Protein AF-A0A3Q2T5I8-F1 (afdb_monomer)

Organism: Fundulus heteroclitus (NCBI:txid8078)

Nearest PDB structures (foldseek):
  8szq-assembly1_A  TM=9.618E-01  e=7.674E-08  Felis catus
  8szp-assembly2_B  TM=9.742E-01  e=1.430E-07  Homo sapiens
  5aor-assembly2_B  TM=8.535E-01  e=2.503E-05  Drosophila melanogaster
  8b9i-assembly1_A  TM=8.978E-01  e=5.282E-05  Drosophila melanogaster
  5aor-assembly1_A  TM=8.537E-01  e=6.775E-05  Drosophila melanogaster

Secondary structure (DSSP, 8-state):
-----PPPP-TT--------------GGG---TTS-HHHHHHHHTS-TTS--HHHHHHHHHHHHHTT---------SSHHHHHHHHHHHHHSHHHHS-PPPPPPP----

Mean predicted aligned error: 10.93 Å

Radius of gyration: 18.86 Å; Cα contacts (8 Å, |Δi|>4): 42; chains: 1; bounding box: 46×55×32 Å

Solvent-accessible surface area (backbone atoms only — not comparable to full-atom values): 7533 Å² total; per-residue (Å²): 130,72,82,72,68,66,74,82,78,78,86,84,76,82,76,81,87,81,95,74,92,72,91,74,73,67,60,55,69,69,66,65,88,90,56,53,71,66,57,49,54,30,38,55,66,56,61,88,92,55,87,62,63,66,59,52,50,42,47,53,56,47,53,59,73,69,74,65,92,76,89,86,88,83,90,63,87,54,67,70,51,48,55,51,50,52,50,54,42,52,71,30,76,86,68,35,52,83,65,80,79,78,82,75,81,80,75,85,129

Structure (mmCIF, N/CA/C/O backbone):
data_AF-A0A3Q2T5I8-F1
#
_entry.id   AF-A0A3Q2T5I8-F1
#
loop_
_atom_site.group_PDB
_atom_site.id
_atom_site.type_symbol
_atom_site.label_atom_id
_atom_site.label_alt_id
_atom_site.label_comp_id
_atom_site.label_asym_id
_atom_site.label_entity_id
_atom_site.label_seq_id
_atom_site.pdbx_PDB_ins_code
_atom_site.Cartn_x
_atom_site.Cartn_y
_atom_site.Cartn_z
_atom_site.occupancy
_atom_site.B_iso_or_equiv
_atom_site.auth_seq_id
_atom_site.auth_comp_id
_atom_site.auth_asym_id
_atom_site.auth_atom_id
_atom_site.pdbx_PDB_model_num
ATOM 1 N N . MET A 1 1 ? -9.682 4.148 7.433 1.00 61.94 1 MET A N 1
ATOM 2 C CA . MET A 1 1 ? -8.637 4.250 6.388 1.00 61.94 1 MET A CA 1
ATOM 3 C C . MET A 1 1 ? -7.283 3.961 7.034 1.00 61.94 1 MET A C 1
ATOM 5 O O . MET A 1 1 ? -7.210 4.041 8.252 1.00 61.94 1 MET A O 1
ATOM 9 N N . THR A 1 2 ? -6.253 3.568 6.278 1.00 73.75 2 THR A N 1
ATOM 10 C CA . THR A 1 2 ? -4.997 2.972 6.801 1.00 73.75 2 THR A CA 1
ATOM 11 C C . THR A 1 2 ? -4.177 3.863 7.746 1.00 73.75 2 THR A C 1
ATOM 13 O O . THR A 1 2 ? -3.301 3.339 8.424 1.00 73.75 2 THR A O 1
ATOM 16 N N . ASN A 1 3 ? -4.438 5.180 7.803 1.00 78.81 3 ASN A N 1
ATOM 17 C CA . ASN A 1 3 ? -3.674 6.171 8.585 1.00 78.81 3 ASN A CA 1
ATOM 18 C C . ASN A 1 3 ? -2.152 6.065 8.371 1.00 78.81 3 ASN A C 1
ATOM 20 O O . ASN A 1 3 ? -1.362 6.349 9.269 1.00 78.81 3 ASN A O 1
ATOM 24 N N . PHE A 1 4 ? -1.754 5.619 7.178 1.00 83.50 4 PHE A N 1
ATOM 25 C CA . PHE A 1 4 ? -0.363 5.407 6.824 1.00 83.50 4 PHE A CA 1
ATOM 26 C C . PHE A 1 4 ? 0.379 6.745 6.748 1.00 83.50 4 PHE A C 1
ATOM 28 O O . PHE A 1 4 ? -0.074 7.696 6.101 1.00 83.50 4 PHE A O 1
ATOM 35 N N . VAL A 1 5 ? 1.535 6.795 7.401 1.00 81.88 5 VAL A N 1
ATOM 36 C CA . VAL A 1 5 ? 2.481 7.907 7.332 1.00 81.88 5 VAL A CA 1
ATOM 37 C C . VAL A 1 5 ? 3.780 7.327 6.781 1.00 81.88 5 VAL A C 1
ATOM 39 O O . VAL A 1 5 ? 4.353 6.460 7.442 1.00 81.88 5 VAL A O 1
ATOM 42 N N . PRO A 1 6 ? 4.231 7.755 5.590 1.00 79.56 6 PRO A N 1
ATOM 43 C CA . PRO A 1 6 ? 5.467 7.252 5.017 1.00 79.56 6 PRO A CA 1
ATOM 44 C C . PRO A 1 6 ? 6.660 7.547 5.932 1.00 79.56 6 PRO A C 1
ATOM 46 O O . PRO A 1 6 ? 6.706 8.613 6.560 1.00 79.56 6 PRO A O 1
ATOM 49 N N . PRO A 1 7 ? 7.646 6.642 6.000 1.00 77.69 7 PRO A N 1
ATOM 50 C CA . PRO A 1 7 ? 8.870 6.888 6.739 1.00 77.69 7 PRO A CA 1
ATOM 51 C C . PRO A 1 7 ? 9.615 8.098 6.146 1.00 77.69 7 PRO A C 1
ATOM 53 O O . PRO A 1 7 ? 9.516 8.371 4.945 1.00 77.69 7 PRO A O 1
ATOM 56 N N . PRO A 1 8 ? 10.366 8.857 6.964 1.00 68.75 8 PRO A N 1
ATOM 57 C CA . PRO A 1 8 ? 11.136 9.992 6.472 1.00 68.75 8 PRO A CA 1
ATOM 58 C C . PRO A 1 8 ? 12.157 9.534 5.422 1.00 68.75 8 PRO A C 1
ATOM 60 O O . PRO A 1 8 ? 12.946 8.634 5.689 1.00 68.75 8 PRO A O 1
ATOM 63 N N . MET A 1 9 ? 12.193 10.178 4.252 1.00 61.31 9 MET A N 1
ATOM 64 C CA . MET A 1 9 ? 13.253 9.927 3.270 1.00 61.31 9 MET A CA 1
ATOM 65 C C . MET A 1 9 ? 14.622 10.306 3.857 1.00 61.31 9 MET A C 1
ATOM 67 O O . MET A 1 9 ? 14.839 11.465 4.232 1.00 61.31 9 MET A O 1
ATOM 71 N N . ASP A 1 10 ? 15.567 9.364 3.888 1.00 57.09 10 ASP A N 1
ATOM 72 C CA . ASP A 1 10 ? 16.966 9.638 4.215 1.00 57.09 10 ASP A CA 1
ATOM 73 C C . ASP A 1 10 ? 17.555 10.627 3.198 1.00 57.09 10 ASP A C 1
ATOM 75 O O . ASP A 1 10 ? 17.895 10.286 2.065 1.00 57.09 10 ASP A O 1
ATOM 79 N N . ARG A 1 11 ? 17.718 11.891 3.604 1.00 55.19 11 ARG A N 1
ATOM 80 C CA . ARG A 1 11 ? 18.244 12.996 2.775 1.00 55.19 11 ARG A CA 1
ATOM 81 C C . ARG A 1 11 ? 19.721 12.844 2.353 1.00 55.19 11 ARG A C 1
ATOM 83 O O . ARG A 1 11 ? 20.338 13.834 1.964 1.00 55.19 11 ARG A O 1
ATOM 90 N N . LYS A 1 12 ? 20.332 11.655 2.437 1.00 47.59 12 LYS A N 1
ATOM 91 C CA . LYS A 1 12 ? 21.792 11.473 2.304 1.00 47.59 12 LYS A CA 1
ATOM 92 C C . LYS A 1 12 ? 22.286 10.871 0.982 1.00 47.59 12 LYS A C 1
ATOM 94 O O . LYS A 1 12 ? 23.447 10.492 0.893 1.00 47.59 12 LYS A O 1
ATOM 99 N N . LYS A 1 13 ? 21.470 10.851 -0.071 1.00 49.75 13 LYS A N 1
ATOM 100 C CA . LYS A 1 13 ? 21.944 10.582 -1.441 1.00 49.75 13 LYS A CA 1
ATOM 101 C C . LYS A 1 13 ? 21.379 11.609 -2.416 1.00 49.75 13 LYS A C 1
ATOM 103 O O . LYS A 1 13 ? 20.471 11.336 -3.187 1.00 49.75 13 LYS A O 1
ATOM 108 N N . LYS A 1 14 ? 21.919 12.825 -2.344 1.00 51.38 14 LYS A N 1
ATOM 109 C CA . LYS A 1 14 ? 21.885 13.771 -3.461 1.00 51.38 14 LYS A CA 1
ATOM 110 C C . LYS A 1 14 ? 23.253 13.696 -4.133 1.00 51.38 14 LYS A C 1
ATOM 112 O O . LYS A 1 14 ? 24.105 14.540 -3.875 1.00 51.38 14 LYS A O 1
ATOM 117 N N . ASP A 1 15 ? 23.472 12.625 -4.891 1.00 45.84 15 ASP A N 1
ATOM 118 C CA . ASP A 1 15 ? 24.548 12.614 -5.877 1.00 45.84 15 ASP A CA 1
ATOM 119 C C . ASP A 1 15 ? 24.078 13.349 -7.134 1.00 45.84 15 ASP A C 1
ATOM 121 O O . ASP A 1 15 ? 22.888 13.414 -7.445 1.00 45.84 15 ASP A O 1
ATOM 125 N N . LYS A 1 16 ? 25.055 14.007 -7.741 1.00 61.47 16 LYS A N 1
ATOM 126 C CA .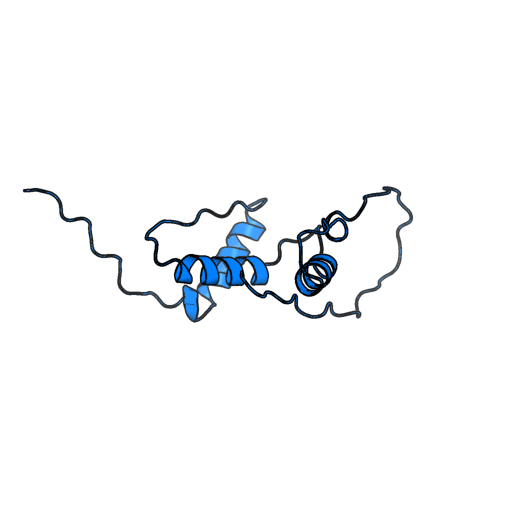 LYS A 1 16 ? 24.993 14.935 -8.867 1.00 61.47 16 LYS A CA 1
ATOM 127 C C . LYS A 1 16 ? 24.632 14.242 -10.188 1.00 61.47 16 LYS A C 1
ATOM 129 O O . LYS A 1 16 ? 24.941 13.071 -10.361 1.00 61.47 16 LYS A O 1
ATOM 134 N N . ASP A 1 17 ? 24.126 15.076 -11.098 1.00 53.44 17 ASP A N 1
ATOM 135 C CA . ASP A 1 17 ? 23.999 14.922 -12.557 1.00 53.44 17 ASP A CA 1
ATOM 136 C C . ASP A 1 17 ? 22.907 13.973 -13.085 1.00 53.44 17 ASP A C 1
ATOM 138 O O . ASP A 1 17 ? 23.005 12.759 -12.989 1.00 53.44 17 ASP A O 1
ATOM 142 N N . GLU A 1 18 ? 21.858 14.541 -13.692 1.00 46.69 18 GLU A N 1
ATOM 143 C CA . GLU A 1 18 ? 21.812 14.681 -15.156 1.00 46.69 18 GLU A CA 1
ATOM 144 C C . GLU A 1 18 ? 20.679 15.629 -15.590 1.00 46.69 18 GLU A C 1
ATOM 146 O O . GLU A 1 18 ? 19.527 15.540 -15.167 1.00 46.69 18 GLU A O 1
ATOM 151 N N . GLU A 1 19 ? 21.063 16.578 -16.434 1.00 52.25 19 GLU A N 1
ATOM 152 C CA . GLU A 1 19 ? 20.217 17.437 -17.247 1.00 52.25 19 GLU A CA 1
ATOM 153 C C . GLU A 1 19 ? 19.582 16.567 -18.348 1.00 52.25 19 GLU A C 1
ATOM 155 O O . GLU A 1 19 ? 20.264 16.125 -19.269 1.00 52.25 19 GLU A O 1
ATOM 160 N N . GLY A 1 20 ? 18.288 16.264 -18.238 1.00 39.81 20 GLY A N 1
ATOM 161 C CA . GLY A 1 20 ? 17.565 15.454 -19.219 1.00 39.81 20 GLY A CA 1
ATOM 162 C C . GLY A 1 20 ? 16.065 15.559 -18.984 1.00 39.81 20 GLY A C 1
ATOM 163 O O . GLY A 1 20 ? 15.561 15.065 -17.981 1.00 39.81 20 GLY A O 1
ATOM 164 N N . GLY A 1 21 ? 15.379 16.287 -19.864 1.00 47.69 21 GLY A N 1
ATOM 165 C CA . GLY A 1 21 ? 13.981 16.665 -19.700 1.00 47.69 21 GLY A CA 1
ATOM 166 C C . GLY A 1 21 ? 13.007 15.490 -19.665 1.00 47.69 21 GLY A C 1
ATOM 167 O O . GLY A 1 21 ? 13.010 14.653 -20.559 1.00 47.69 21 GLY A O 1
ATOM 168 N N . ASP A 1 22 ? 12.128 15.509 -18.670 1.00 47.00 22 ASP A N 1
ATOM 169 C CA . ASP A 1 22 ? 10.688 15.493 -18.907 1.00 47.00 22 ASP A CA 1
ATOM 170 C C . ASP A 1 22 ? 10.013 16.234 -17.748 1.00 47.00 22 ASP A C 1
ATOM 172 O O . ASP A 1 22 ? 10.422 16.118 -16.590 1.00 47.00 22 ASP A O 1
ATOM 176 N N . ASP A 1 23 ? 9.008 17.031 -18.069 1.00 54.91 23 ASP A N 1
ATOM 177 C CA . ASP A 1 23 ? 8.172 17.771 -17.123 1.00 54.91 23 ASP A CA 1
ATOM 178 C C . ASP A 1 23 ? 7.135 16.795 -16.526 1.00 54.91 23 ASP A C 1
ATOM 180 O O . ASP A 1 23 ? 5.922 17.014 -16.578 1.00 54.91 23 ASP A O 1
ATOM 184 N N . ASP A 1 24 ? 7.620 15.649 -16.026 1.00 67.00 24 ASP A N 1
ATOM 185 C CA . ASP A 1 24 ? 6.814 14.582 -15.438 1.00 67.00 24 ASP A CA 1
ATOM 186 C C . ASP A 1 24 ? 6.192 15.121 -14.151 1.00 67.00 24 ASP A C 1
ATOM 188 O O . ASP A 1 24 ? 6.797 15.167 -13.072 1.00 67.00 24 ASP A O 1
ATOM 192 N N . THR A 1 25 ? 4.963 15.603 -14.286 1.00 82.00 25 THR A N 1
ATOM 193 C CA . THR A 1 25 ? 4.194 16.136 -13.173 1.00 82.00 25 THR A CA 1
ATOM 194 C C . THR A 1 25 ? 3.994 15.028 -12.147 1.00 82.00 25 THR A C 1
ATOM 196 O O . THR A 1 25 ? 3.298 14.050 -12.416 1.00 82.00 25 THR A O 1
ATOM 199 N N . ASN A 1 26 ? 4.566 15.209 -10.954 1.00 85.38 26 ASN A N 1
ATOM 200 C CA . ASN A 1 26 ? 4.379 14.278 -9.849 1.00 85.38 26 ASN A CA 1
ATOM 201 C C . ASN A 1 26 ? 2.894 14.234 -9.449 1.00 85.38 26 ASN A C 1
ATOM 203 O O . ASN A 1 26 ? 2.369 15.156 -8.814 1.00 85.38 26 ASN A O 1
ATOM 207 N N . CYS A 1 27 ? 2.218 13.158 -9.831 1.00 89.62 27 CYS A N 1
ATOM 208 C CA . CYS A 1 27 ? 0.795 12.940 -9.616 1.00 89.62 27 CYS A CA 1
ATOM 209 C C . CYS A 1 27 ? 0.462 12.704 -8.137 1.00 89.62 27 CYS A C 1
ATOM 211 O O . CYS A 1 27 ? -0.647 13.036 -7.717 1.00 89.62 27 CYS A O 1
ATOM 213 N N . ASN A 1 28 ? 1.411 12.258 -7.305 1.00 89.69 28 ASN A N 1
ATOM 214 C CA . ASN A 1 28 ? 1.225 12.177 -5.850 1.00 89.69 28 ASN A CA 1
ATOM 215 C C . ASN A 1 28 ? 0.965 13.553 -5.202 1.00 89.69 28 ASN A C 1
ATOM 217 O O . ASN A 1 28 ? 0.422 13.619 -4.097 1.00 89.69 28 ASN A O 1
ATOM 221 N N . LEU A 1 29 ? 1.318 14.661 -5.869 1.00 86.88 29 LEU A N 1
ATOM 222 C CA . LEU A 1 29 ? 1.007 16.023 -5.411 1.00 86.88 29 LEU A CA 1
ATOM 223 C C . LEU A 1 29 ? -0.398 16.488 -5.823 1.00 86.88 29 LEU A C 1
ATOM 225 O O . LEU A 1 29 ? -0.914 17.467 -5.277 1.00 86.88 29 LEU A O 1
ATOM 229 N N . ILE A 1 30 ? -1.035 15.790 -6.763 1.00 88.62 30 ILE A N 1
ATOM 230 C CA . ILE A 1 30 ? -2.346 16.140 -7.305 1.00 88.62 30 ILE A CA 1
ATOM 231 C C . ILE A 1 30 ? -3.422 15.406 -6.503 1.00 88.62 30 ILE A C 1
ATOM 233 O O . ILE A 1 30 ? -3.847 14.304 -6.835 1.00 88.62 30 ILE A O 1
ATOM 237 N N . CYS A 1 31 ? -3.883 16.033 -5.422 1.00 88.38 31 CYS A N 1
ATOM 238 C CA . CYS A 1 31 ? -4.949 15.495 -4.576 1.00 88.38 31 CYS A CA 1
ATOM 239 C C . CYS A 1 31 ? -6.166 16.429 -4.550 1.00 88.38 31 CYS A C 1
ATOM 241 O O . CYS A 1 31 ? -6.037 17.618 -4.241 1.00 88.38 31 CYS A O 1
ATOM 243 N N . GLY A 1 32 ? -7.359 15.883 -4.795 1.00 88.62 32 GLY A N 1
ATOM 244 C CA . GLY A 1 32 ? -8.615 16.633 -4.772 1.00 88.62 32 GLY A CA 1
ATOM 245 C C . GLY A 1 32 ? -8.994 17.197 -3.387 1.00 88.62 32 GLY A C 1
ATOM 246 O O . GLY A 1 32 ? -8.397 16.838 -2.361 1.00 88.62 32 GLY A O 1
ATOM 247 N N . PRO A 1 33 ? -9.944 18.147 -3.312 1.00 90.31 33 PRO A N 1
ATOM 248 C CA . PRO A 1 33 ? -10.374 18.774 -2.058 1.00 90.31 33 PRO A CA 1
ATOM 249 C C . PRO A 1 33 ? -11.039 17.809 -1.059 1.00 90.31 33 PRO A C 1
ATOM 251 O O . PRO A 1 33 ? -11.100 18.130 0.122 1.00 90.31 33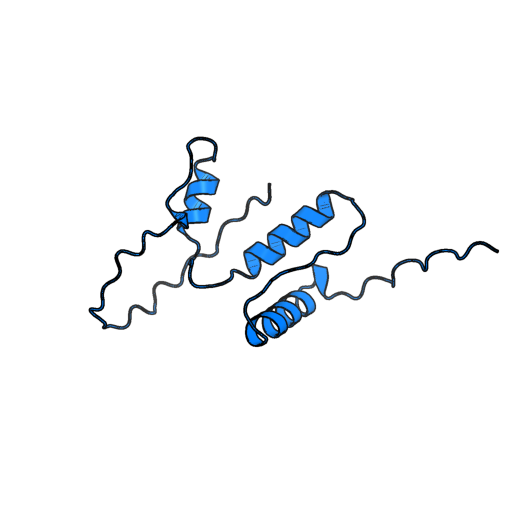 PRO A O 1
ATOM 254 N N . GLU A 1 34 ? -11.493 16.639 -1.503 1.00 94.00 34 GLU A N 1
ATOM 255 C CA . GLU A 1 34 ? -12.150 15.598 -0.706 1.00 94.00 34 GLU A CA 1
ATOM 256 C C . GLU A 1 34 ? -11.218 14.870 0.275 1.00 94.00 34 GLU A C 1
ATOM 258 O O . GLU A 1 34 ? -11.686 14.273 1.244 1.00 94.00 34 GLU A O 1
ATOM 263 N N . TYR A 1 35 ? -9.903 14.926 0.049 1.00 92.31 35 TYR A N 1
ATOM 264 C CA . TYR A 1 35 ? -8.915 14.295 0.922 1.00 92.31 35 TYR A CA 1
ATOM 265 C C . TYR A 1 35 ? -8.484 15.215 2.064 1.00 92.31 35 TYR A C 1
ATOM 267 O O . TYR A 1 35 ? -8.332 16.429 1.888 1.00 92.31 35 TYR A O 1
ATOM 275 N N . THR A 1 36 ? -8.206 14.625 3.230 1.00 92.12 36 THR A N 1
ATOM 276 C CA . THR A 1 36 ? -7.719 15.379 4.389 1.00 92.12 36 THR A CA 1
ATOM 277 C C . THR A 1 36 ? -6.303 15.903 4.162 1.00 92.12 36 THR A C 1
ATOM 279 O O . THR A 1 36 ? -5.547 15.404 3.323 1.00 92.12 36 THR A O 1
ATOM 282 N N . VAL A 1 37 ? -5.923 16.917 4.940 1.00 91.56 37 VAL A N 1
ATOM 283 C CA . VAL A 1 37 ? -4.578 17.502 4.884 1.00 91.56 37 VAL A CA 1
ATOM 284 C C . VAL A 1 37 ? -3.513 16.454 5.213 1.00 91.56 37 VAL A C 1
ATOM 286 O O . VAL A 1 37 ? -2.460 16.437 4.576 1.00 91.56 37 VAL A O 1
ATOM 289 N N . GLU A 1 38 ? -3.789 15.544 6.152 1.00 91.00 38 GLU A N 1
ATOM 290 C CA . GLU A 1 38 ? -2.868 14.457 6.486 1.00 91.00 38 GLU A CA 1
ATOM 291 C C . GLU A 1 38 ? -2.673 13.502 5.308 1.00 91.00 38 GLU A C 1
ATOM 293 O O . GLU A 1 38 ? -1.535 13.179 4.983 1.00 91.00 38 GLU A O 1
ATOM 298 N N . THR A 1 39 ? -3.749 13.100 4.618 1.00 91.75 39 THR A N 1
ATOM 299 C CA . THR A 1 39 ? -3.643 12.225 3.440 1.00 91.75 39 THR A CA 1
ATOM 300 C C . THR A 1 39 ? -2.825 12.877 2.332 1.00 91.75 39 THR A C 1
ATOM 302 O O . THR A 1 39 ? -1.932 12.235 1.785 1.00 91.75 39 THR A O 1
ATOM 305 N N . LYS A 1 40 ? -3.066 14.162 2.045 1.00 92.06 40 LYS A N 1
ATOM 306 C CA . LYS A 1 40 ? -2.302 14.918 1.038 1.00 92.06 40 LYS A CA 1
ATOM 307 C C . LYS A 1 40 ? -0.818 14.976 1.383 1.00 92.06 40 LYS A C 1
ATOM 309 O O . LYS A 1 40 ? 0.034 14.774 0.523 1.00 92.06 40 LYS A O 1
ATOM 314 N N . ARG A 1 41 ? -0.508 15.217 2.659 1.00 90.50 41 ARG A N 1
ATOM 315 C CA . ARG A 1 41 ? 0.870 15.263 3.148 1.00 90.50 41 ARG A CA 1
ATOM 316 C C . ARG A 1 41 ? 1.555 13.902 3.048 1.00 90.50 41 ARG A C 1
ATOM 318 O O . ARG A 1 41 ? 2.688 13.856 2.583 1.00 90.50 41 ARG A O 1
ATOM 325 N N . SER A 1 42 ? 0.885 12.825 3.460 1.00 90.81 42 SER A N 1
ATOM 326 C CA . SER A 1 42 ? 1.408 11.464 3.318 1.00 90.81 42 SER A CA 1
ATOM 327 C C . SER A 1 42 ? 1.643 11.119 1.847 1.00 90.81 42 SER A C 1
ATOM 329 O O . SER A 1 42 ? 2.709 10.625 1.509 1.00 90.81 42 SER A O 1
ATOM 331 N N . MET A 1 43 ? 0.699 11.432 0.955 1.00 91.38 43 MET A N 1
ATOM 332 C CA . MET A 1 43 ? 0.830 11.149 -0.479 1.00 91.38 43 MET A CA 1
ATOM 333 C C . MET A 1 43 ? 2.065 11.836 -1.081 1.00 91.38 43 MET A C 1
ATOM 335 O O . MET A 1 43 ? 2.878 11.188 -1.734 1.00 91.38 43 MET A O 1
ATOM 339 N N . ALA A 1 44 ? 2.280 13.114 -0.755 1.00 89.44 44 ALA A N 1
ATOM 340 C CA . ALA A 1 44 ? 3.412 13.903 -1.240 1.00 89.44 44 ALA A CA 1
ATOM 341 C C . ALA A 1 44 ? 4.800 13.392 -0.799 1.00 89.44 44 ALA A C 1
ATOM 343 O O . ALA A 1 44 ? 5.813 13.812 -1.355 1.00 89.44 44 ALA A O 1
ATOM 344 N N . GLN A 1 45 ? 4.870 12.527 0.218 1.00 88.25 45 GLN A N 1
ATOM 345 C CA . GLN A 1 45 ? 6.124 11.955 0.721 1.00 88.25 45 GLN A CA 1
ATOM 346 C C . GLN A 1 45 ? 6.491 10.620 0.055 1.00 88.25 45 GLN A C 1
ATOM 348 O O . GLN A 1 45 ? 7.577 10.100 0.304 1.00 88.25 45 GLN A O 1
ATOM 353 N N . ILE A 1 46 ? 5.606 10.057 -0.771 1.00 88.81 46 ILE A N 1
ATOM 354 C CA . ILE A 1 46 ? 5.824 8.779 -1.452 1.00 88.81 46 ILE A CA 1
ATOM 355 C C . ILE A 1 46 ? 6.521 9.028 -2.794 1.00 88.81 46 ILE A C 1
ATOM 357 O O . ILE A 1 46 ? 6.141 9.923 -3.551 1.00 88.81 46 ILE A O 1
ATOM 361 N N . ASN A 1 47 ? 7.529 8.212 -3.102 1.00 88.00 47 ASN A N 1
ATOM 362 C CA . ASN A 1 47 ? 8.205 8.215 -4.397 1.00 88.00 47 ASN A CA 1
ATOM 363 C C . ASN A 1 47 ? 7.358 7.473 -5.446 1.00 88.00 47 ASN A C 1
ATOM 365 O O . ASN A 1 47 ? 7.053 6.300 -5.262 1.00 88.00 47 ASN A O 1
ATOM 369 N N . GLU A 1 48 ? 7.005 8.126 -6.555 1.00 86.94 48 GLU A N 1
ATOM 370 C CA . GLU A 1 48 ? 6.202 7.520 -7.634 1.00 86.94 48 GLU A CA 1
ATOM 371 C C . GLU A 1 48 ? 6.929 6.420 -8.401 1.00 86.94 48 GLU A C 1
ATOM 373 O O . GLU A 1 48 ? 6.302 5.513 -8.945 1.00 86.94 48 GLU A O 1
ATOM 378 N N . LYS A 1 49 ? 8.262 6.487 -8.444 1.00 86.62 49 LYS A N 1
ATOM 379 C CA . LYS A 1 49 ? 9.077 5.543 -9.214 1.00 86.62 49 LYS A CA 1
ATOM 380 C C . LYS A 1 49 ? 9.266 4.204 -8.497 1.0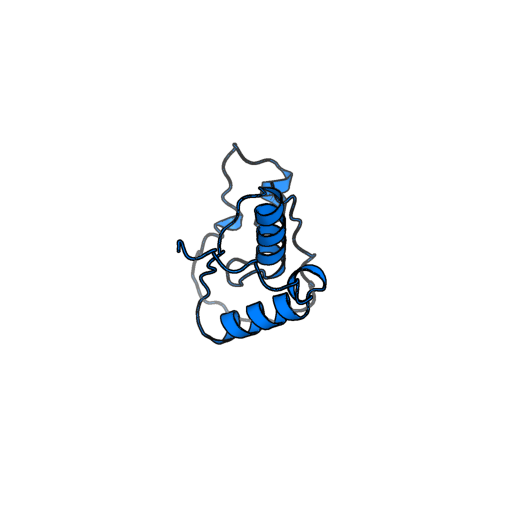0 86.62 49 LYS A C 1
ATOM 382 O O . LYS A 1 49 ? 9.773 3.259 -9.096 1.00 86.62 49 LYS A O 1
ATOM 387 N N . GLU A 1 50 ? 8.873 4.107 -7.227 1.00 88.31 50 GLU A N 1
ATOM 388 C CA . GLU A 1 50 ? 9.139 2.951 -6.373 1.00 88.31 50 GLU A CA 1
ATOM 389 C C . GLU A 1 50 ? 7.864 2.435 -5.701 1.00 88.31 50 GLU A C 1
ATOM 391 O O . GLU A 1 50 ? 7.004 3.185 -5.247 1.00 88.31 50 GLU A O 1
ATOM 396 N N . THR A 1 51 ? 7.745 1.112 -5.590 1.00 89.69 51 THR A N 1
ATOM 397 C CA . THR A 1 51 ? 6.636 0.495 -4.855 1.00 89.69 51 THR A CA 1
ATOM 398 C C . THR A 1 51 ? 6.932 0.493 -3.353 1.00 89.69 51 THR A C 1
ATOM 400 O O . THR A 1 51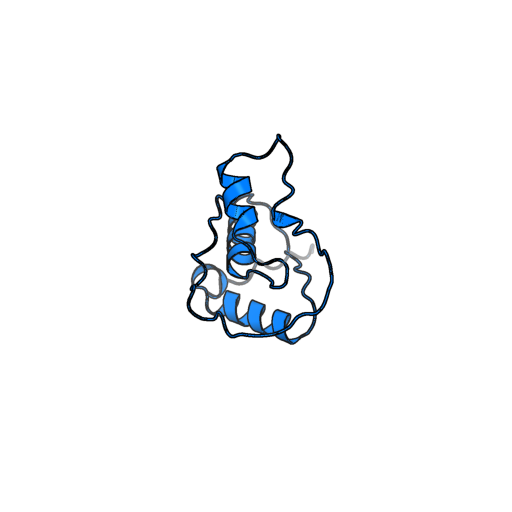 ? 7.862 -0.175 -2.908 1.00 89.69 51 THR A O 1
ATOM 403 N N . SER A 1 52 ? 6.115 1.183 -2.551 1.00 92.12 52 SER A N 1
ATOM 404 C CA . SER A 1 52 ? 6.245 1.183 -1.086 1.00 92.12 52 SER A CA 1
ATOM 405 C C . SER A 1 52 ? 5.696 -0.110 -0.466 1.00 92.12 52 SER A C 1
ATOM 407 O O . SER A 1 52 ? 4.483 -0.327 -0.421 1.00 92.12 52 SER A O 1
ATOM 409 N N . PHE A 1 53 ? 6.578 -0.976 0.042 1.00 92.88 53 PHE A N 1
ATOM 410 C CA . PHE A 1 53 ? 6.170 -2.237 0.681 1.00 92.88 53 PHE A CA 1
ATOM 411 C C . PHE A 1 53 ? 5.440 -2.018 2.006 1.00 92.88 53 PHE A C 1
ATOM 413 O O . PHE A 1 53 ? 4.491 -2.738 2.309 1.00 92.88 53 PHE A O 1
ATOM 420 N N . GLU A 1 54 ? 5.814 -0.984 2.758 1.00 91.62 54 GLU A N 1
ATOM 421 C CA . GLU A 1 54 ? 5.136 -0.621 4.005 1.00 91.62 54 GLU A CA 1
ATOM 422 C C . GLU A 1 54 ? 3.687 -0.178 3.764 1.00 91.62 54 GLU A C 1
ATOM 424 O O . GLU A 1 54 ? 2.797 -0.504 4.550 1.00 91.62 54 GLU A O 1
ATOM 429 N N . LEU A 1 55 ? 3.420 0.510 2.646 1.00 92.88 55 LEU A N 1
ATOM 430 C CA . LEU A 1 55 ? 2.057 0.874 2.267 1.00 92.88 55 LEU A CA 1
ATOM 431 C C . LEU A 1 55 ? 1.221 -0.367 1.926 1.00 92.88 55 LEU A C 1
ATOM 433 O O . LEU A 1 55 ? 0.074 -0.472 2.364 1.00 92.88 55 LEU A O 1
ATOM 437 N N . VAL A 1 56 ? 1.788 -1.317 1.175 1.00 94.06 56 VAL A N 1
ATOM 438 C CA . VAL A 1 56 ? 1.116 -2.592 0.867 1.00 94.06 56 VAL A CA 1
ATOM 439 C C . VAL A 1 56 ? 0.825 -3.362 2.154 1.00 94.06 56 VAL A C 1
ATOM 441 O O . VAL A 1 56 ? -0.286 -3.849 2.342 1.00 94.06 56 VAL A O 1
ATOM 444 N N . GLU A 1 57 ? 1.778 -3.413 3.081 1.00 92.69 57 GLU A N 1
ATOM 445 C CA . GLU A 1 57 ? 1.595 -4.032 4.392 1.00 92.69 57 GLU A CA 1
ATOM 446 C C . GLU A 1 57 ? 0.454 -3.381 5.192 1.00 92.69 57 GLU A C 1
ATOM 448 O O . GLU A 1 57 ? -0.433 -4.075 5.697 1.00 92.69 57 GLU A O 1
ATOM 453 N N . ALA A 1 58 ? 0.441 -2.048 5.282 1.00 93.25 58 ALA A N 1
ATOM 454 C CA . ALA A 1 58 ? -0.613 -1.304 5.965 1.00 93.25 58 ALA A CA 1
ATOM 455 C C . ALA A 1 58 ? -1.990 -1.555 5.329 1.00 93.25 58 ALA A C 1
ATOM 457 O O . ALA A 1 58 ? -2.994 -1.680 6.038 1.00 93.25 58 ALA A O 1
ATOM 458 N N . LEU A 1 59 ? -2.041 -1.677 3.999 1.00 94.94 59 LEU A N 1
ATOM 459 C CA . LEU A 1 59 ? -3.259 -2.011 3.268 1.00 94.94 59 LEU A CA 1
ATOM 460 C C . LEU A 1 59 ? -3.738 -3.435 3.576 1.00 94.94 59 LEU A C 1
ATOM 462 O O . LEU A 1 59 ? -4.925 -3.625 3.836 1.00 94.94 59 LEU A O 1
ATOM 466 N N . LEU A 1 60 ? -2.836 -4.420 3.612 1.00 93.88 60 LEU A N 1
ATOM 467 C CA . LEU A 1 60 ? -3.173 -5.802 3.968 1.00 93.88 60 LEU A CA 1
ATOM 468 C C . LEU A 1 60 ? -3.734 -5.900 5.392 1.00 93.88 60 LEU A C 1
ATOM 470 O O . LEU A 1 60 ? -4.762 -6.545 5.600 1.00 93.88 60 LEU A O 1
ATOM 474 N N . ARG A 1 61 ? -3.124 -5.199 6.358 1.00 92.12 61 ARG A N 1
ATOM 475 C CA . ARG A 1 61 ? -3.645 -5.127 7.735 1.00 92.12 61 ARG A CA 1
ATOM 476 C C . ARG A 1 61 ? -5.033 -4.496 7.779 1.00 92.12 61 ARG A C 1
ATOM 478 O O . ARG A 1 61 ? -5.903 -4.969 8.501 1.00 92.12 61 ARG A O 1
ATOM 485 N N . TYR A 1 62 ? -5.269 -3.445 6.994 1.00 93.94 62 TYR A N 1
ATOM 486 C CA . TYR A 1 62 ? -6.594 -2.835 6.909 1.00 93.94 62 TYR A CA 1
ATOM 487 C C . TYR A 1 62 ? -7.636 -3.791 6.317 1.00 93.94 62 TYR A C 1
ATOM 489 O O . TYR A 1 62 ? -8.728 -3.893 6.873 1.00 93.94 62 TYR A O 1
ATOM 497 N N . ILE A 1 63 ? -7.303 -4.528 5.252 1.00 93.19 63 ILE A N 1
ATOM 498 C CA . ILE A 1 63 ? -8.206 -5.522 4.647 1.00 93.19 63 ILE A CA 1
ATOM 499 C C . ILE A 1 63 ? -8.605 -6.588 5.674 1.00 93.19 63 ILE A C 1
ATOM 501 O O . ILE A 1 63 ? -9.782 -6.930 5.770 1.00 93.19 63 ILE A O 1
ATOM 505 N N . GLU A 1 64 ? -7.668 -7.053 6.500 1.00 90.62 64 GLU A N 1
ATOM 506 C CA . GLU A 1 64 ? -7.962 -7.995 7.584 1.00 90.62 64 GLU A CA 1
ATOM 507 C C . GLU A 1 64 ? -8.998 -7.439 8.582 1.00 90.62 64 GLU A C 1
ATOM 509 O O . GLU A 1 64 ? -9.910 -8.160 8.999 1.00 90.62 64 GLU A O 1
ATOM 514 N N . THR A 1 65 ? -8.944 -6.137 8.907 1.00 92.25 65 THR A N 1
ATOM 515 C CA . THR A 1 65 ? -9.934 -5.505 9.806 1.00 92.25 65 THR A CA 1
ATOM 516 C C . THR A 1 65 ? -11.363 -5.506 9.258 1.00 92.25 65 THR A C 1
ATOM 518 O O . THR A 1 65 ? -12.309 -5.401 10.041 1.00 92.25 65 THR A O 1
ATOM 521 N N . LEU A 1 66 ? -11.544 -5.675 7.941 1.00 92.19 66 LEU A N 1
ATOM 522 C CA . LEU A 1 66 ? -12.863 -5.747 7.307 1.00 92.19 66 LEU A CA 1
ATOM 523 C C . LEU A 1 66 ? -13.587 -7.072 7.604 1.00 92.19 66 LEU A C 1
ATOM 525 O O . LEU A 1 66 ? -14.792 -7.159 7.383 1.00 92.19 66 LEU A O 1
ATOM 529 N N . LYS A 1 67 ? -12.881 -8.088 8.131 1.00 88.19 67 LYS A N 1
ATOM 530 C CA . LYS A 1 67 ? -13.430 -9.404 8.525 1.00 88.19 67 LYS A CA 1
ATOM 531 C C . LYS A 1 67 ? -14.174 -10.142 7.403 1.00 88.19 67 LYS A C 1
ATOM 533 O O . LYS A 1 67 ? -15.083 -10.929 7.666 1.00 88.19 67 LYS A O 1
ATOM 538 N N . VAL A 1 68 ? -13.769 -9.919 6.155 1.00 91.94 68 VAL A N 1
ATOM 539 C CA . VAL A 1 68 ? -14.280 -10.638 4.983 1.00 91.94 68 VAL A CA 1
ATOM 540 C C . VAL A 1 68 ? -13.262 -11.697 4.575 1.00 91.94 68 VAL A C 1
ATOM 542 O O . VAL A 1 68 ? -12.091 -11.391 4.367 1.00 91.94 68 VAL A O 1
ATOM 545 N N . ALA A 1 69 ? -13.703 -12.949 4.455 1.00 91.19 69 ALA A N 1
ATOM 546 C CA . ALA A 1 69 ? -12.852 -14.022 3.956 1.00 91.19 69 ALA A CA 1
ATOM 547 C C . ALA A 1 69 ? -12.630 -13.862 2.445 1.00 91.19 69 ALA A C 1
ATOM 549 O O . ALA A 1 69 ? -13.586 -13.758 1.678 1.00 91.19 69 ALA A O 1
ATOM 550 N N . GLY A 1 70 ? -11.372 -13.880 2.015 1.00 91.50 70 GLY A N 1
ATOM 551 C CA . GLY A 1 70 ? -11.007 -13.764 0.609 1.00 91.50 70 GLY A CA 1
ATOM 552 C C . GLY A 1 70 ? -9.498 -13.801 0.415 1.00 91.50 70 GLY A C 1
ATOM 553 O O . GLY A 1 70 ? -8.736 -13.513 1.336 1.00 91.50 70 GLY A O 1
ATOM 554 N N . ALA A 1 71 ? -9.069 -14.181 -0.786 1.00 93.44 71 ALA A N 1
ATOM 555 C CA . ALA A 1 71 ? -7.676 -14.039 -1.188 1.00 93.44 71 ALA A CA 1
ATOM 556 C C . ALA A 1 71 ? -7.408 -12.595 -1.638 1.00 93.44 71 ALA A C 1
ATOM 558 O O . ALA A 1 71 ? -8.277 -11.958 -2.234 1.00 93.44 71 ALA A O 1
ATOM 559 N N . VAL A 1 72 ? -6.193 -12.104 -1.393 1.00 95.25 72 VAL A N 1
ATOM 560 C CA . VAL A 1 72 ? -5.716 -10.816 -1.909 1.00 95.25 72 VAL A CA 1
ATOM 561 C C . VAL A 1 72 ? -4.706 -11.085 -3.022 1.00 95.25 72 VAL A C 1
ATOM 563 O O . VAL A 1 72 ? -3.756 -11.839 -2.826 1.00 95.25 72 VAL A O 1
ATOM 566 N N . LEU A 1 73 ? -4.915 -10.475 -4.188 1.00 96.19 73 LEU A N 1
ATOM 567 C CA . LEU A 1 73 ? -4.005 -10.533 -5.332 1.00 96.19 73 LEU A CA 1
ATOM 568 C C . LEU A 1 73 ? -3.306 -9.178 -5.482 1.00 96.19 73 LEU A C 1
ATOM 570 O O . LEU A 1 73 ? -3.975 -8.156 -5.610 1.00 96.19 73 LEU A O 1
ATOM 574 N N . VAL A 1 74 ? -1.971 -9.174 -5.478 1.00 95.12 74 VAL A N 1
ATOM 575 C CA . VAL A 1 74 ? -1.152 -7.963 -5.644 1.00 95.12 74 VAL A CA 1
ATOM 576 C C . VAL A 1 74 ? -0.464 -8.007 -7.007 1.00 95.12 74 VAL A C 1
ATOM 578 O O . VAL A 1 74 ? 0.216 -8.981 -7.326 1.00 95.12 74 VAL A O 1
ATOM 581 N N . PHE A 1 75 ? -0.623 -6.950 -7.804 1.00 95.81 75 PHE A N 1
ATOM 582 C CA . PHE A 1 75 ? 0.067 -6.794 -9.084 1.00 95.81 75 PHE A CA 1
ATOM 583 C C . PHE A 1 75 ? 1.372 -6.021 -8.881 1.00 95.81 75 PHE A C 1
ATOM 585 O O . PHE A 1 75 ? 1.358 -4.916 -8.344 1.00 95.81 75 PHE A O 1
ATOM 592 N N . LEU A 1 76 ? 2.496 -6.600 -9.307 1.00 95.00 76 LEU A N 1
ATOM 593 C CA . LEU A 1 76 ? 3.828 -6.002 -9.190 1.00 95.00 76 LEU A CA 1
ATOM 594 C C . LEU A 1 76 ? 4.576 -6.108 -10.526 1.00 95.00 76 LEU A C 1
ATOM 596 O O . LEU A 1 76 ? 4.461 -7.139 -11.199 1.00 95.00 76 LEU A O 1
ATOM 600 N N . PRO A 1 77 ? 5.360 -5.086 -10.918 1.00 93.00 77 PRO A N 1
ATOM 601 C CA . PRO A 1 77 ? 6.124 -5.138 -12.153 1.00 93.00 77 PRO A CA 1
ATOM 602 C C . PRO A 1 77 ? 7.370 -6.016 -11.982 1.00 93.00 77 PRO A C 1
ATOM 604 O O . PRO A 1 77 ? 8.371 -5.631 -11.382 1.00 93.00 77 PRO A O 1
ATOM 607 N N . GLY A 1 78 ? 7.309 -7.219 -12.551 1.00 94.94 78 GLY A N 1
ATOM 608 C CA . GLY A 1 78 ? 8.456 -8.112 -12.690 1.00 94.94 78 GLY A CA 1
ATOM 609 C C . GLY A 1 78 ? 8.793 -8.958 -11.458 1.00 94.94 78 GLY A C 1
ATOM 610 O O . GLY A 1 78 ? 8.295 -8.771 -10.349 1.00 94.94 78 GLY A O 1
ATOM 611 N N . TRP A 1 79 ? 9.679 -9.930 -11.677 1.00 96.19 79 TRP A N 1
ATOM 612 C CA . TRP A 1 79 ? 9.996 -10.975 -10.699 1.00 96.19 79 TRP A CA 1
ATOM 613 C C . TRP A 1 79 ? 10.703 -10.458 -9.441 1.00 96.19 79 TRP A C 1
ATOM 615 O O . TRP A 1 79 ? 10.439 -10.941 -8.341 1.00 96.19 79 TRP A O 1
ATOM 625 N N . ASN A 1 80 ? 11.577 -9.458 -9.582 1.00 95.12 80 ASN A N 1
ATOM 626 C CA . ASN A 1 80 ? 12.368 -8.946 -8.464 1.00 95.12 80 ASN A CA 1
ATOM 627 C C . ASN A 1 80 ? 11.486 -8.368 -7.343 1.00 95.12 80 ASN A C 1
ATOM 629 O O . ASN A 1 80 ? 11.703 -8.661 -6.167 1.00 95.12 80 ASN A O 1
ATOM 633 N N . LEU A 1 81 ? 10.458 -7.593 -7.706 1.00 94.31 81 LEU A N 1
ATOM 634 C CA . LEU A 1 81 ? 9.519 -7.023 -6.738 1.00 94.31 81 LEU A CA 1
ATOM 635 C C . LEU A 1 81 ? 8.601 -8.087 -6.144 1.00 94.31 81 LEU A C 1
ATOM 637 O O . LEU A 1 81 ? 8.335 -8.036 -4.949 1.00 94.31 81 LEU A O 1
ATOM 641 N N . ILE A 1 82 ? 8.175 -9.076 -6.938 1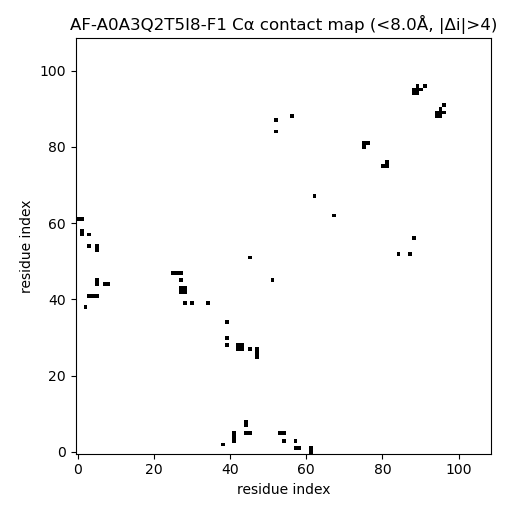.00 95.38 82 ILE A N 1
ATOM 642 C CA . ILE A 1 82 ? 7.378 -10.208 -6.443 1.00 95.38 82 ILE A CA 1
ATOM 643 C C . ILE A 1 82 ? 8.143 -10.957 -5.349 1.00 95.38 82 ILE A C 1
ATOM 645 O O . ILE A 1 82 ? 7.634 -11.126 -4.242 1.00 95.38 82 ILE A O 1
ATOM 649 N N . TYR A 1 83 ? 9.384 -11.358 -5.634 1.00 95.31 83 TYR A N 1
ATOM 650 C CA . TYR A 1 83 ? 10.209 -12.085 -4.674 1.00 95.31 83 TYR A CA 1
ATOM 651 C C . TYR A 1 83 ? 10.516 -11.242 -3.429 1.00 95.31 83 TYR A C 1
ATOM 653 O O . TYR A 1 83 ? 10.414 -11.732 -2.305 1.00 95.31 83 TYR A O 1
ATOM 661 N N . SER A 1 84 ? 10.843 -9.960 -3.613 1.00 95.31 84 SER A N 1
ATOM 662 C CA . SER A 1 84 ? 11.142 -9.051 -2.500 1.00 95.31 84 SER A CA 1
ATOM 663 C C . SER A 1 84 ? 9.918 -8.803 -1.612 1.00 95.31 84 SER A C 1
ATOM 665 O O . SER A 1 84 ? 10.041 -8.847 -0.391 1.00 95.31 84 SER A O 1
ATOM 667 N N . MET A 1 85 ? 8.731 -8.626 -2.203 1.00 95.25 85 MET A N 1
ATOM 668 C CA . MET A 1 85 ? 7.470 -8.486 -1.467 1.00 95.25 85 MET A CA 1
ATOM 669 C C . MET A 1 85 ? 7.135 -9.758 -0.687 1.00 95.25 85 MET A C 1
ATOM 671 O O . MET A 1 85 ? 6.777 -9.688 0.486 1.00 95.25 85 MET A O 1
ATOM 675 N N . GLN A 1 86 ? 7.286 -10.929 -1.314 1.00 92.81 86 GLN A N 1
ATOM 676 C CA . GLN A 1 86 ? 7.078 -12.205 -0.634 1.00 92.81 86 GLN A CA 1
ATOM 677 C C . GLN A 1 86 ? 7.984 -12.313 0.598 1.00 92.81 86 GLN A C 1
ATOM 679 O O . GLN A 1 86 ? 7.500 -12.603 1.689 1.00 92.81 86 GLN A O 1
ATOM 684 N N . ARG A 1 87 ? 9.285 -12.032 0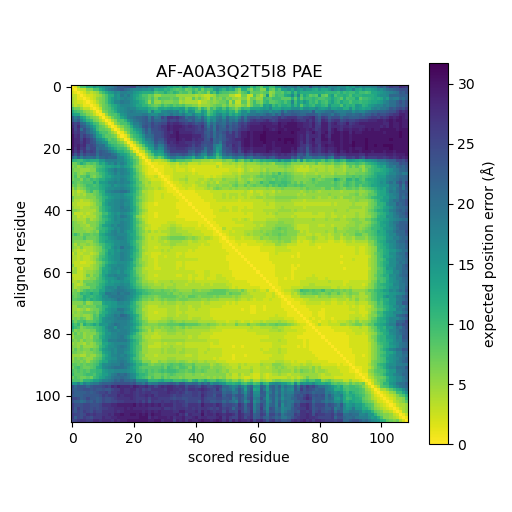.444 1.00 93.94 87 ARG A N 1
ATOM 685 C CA . ARG A 1 87 ? 10.239 -12.056 1.560 1.00 93.94 87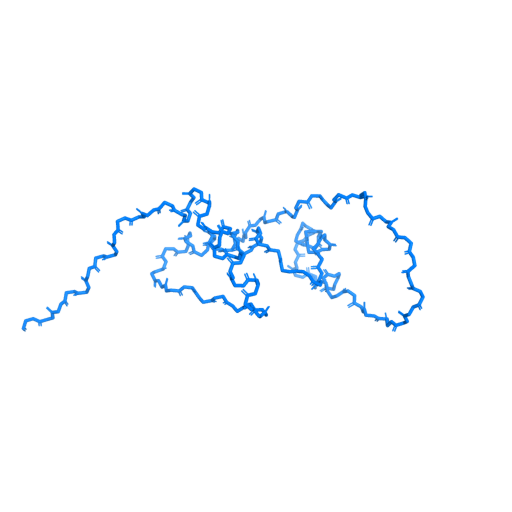 ARG A CA 1
ATOM 686 C C . ARG A 1 87 ? 9.875 -11.058 2.653 1.00 93.94 87 ARG A C 1
ATOM 688 O O . ARG A 1 87 ? 9.885 -11.441 3.818 1.00 93.94 87 ARG A O 1
ATOM 695 N N . HIS A 1 88 ? 9.513 -9.827 2.289 1.00 93.75 88 HIS A N 1
ATOM 696 C CA . HIS A 1 88 ? 9.084 -8.792 3.236 1.00 93.75 88 HIS A CA 1
ATOM 697 C C . HIS A 1 88 ? 7.923 -9.283 4.110 1.00 93.75 88 HIS A C 1
ATOM 699 O O . HIS A 1 88 ? 8.002 -9.236 5.338 1.00 93.75 88 HIS A O 1
ATOM 705 N N . LEU A 1 89 ? 6.885 -9.852 3.489 1.00 93.00 89 LEU A N 1
ATOM 706 C CA . LEU A 1 89 ? 5.718 -10.385 4.198 1.00 93.00 89 LEU A CA 1
ATOM 707 C C . LEU A 1 89 ? 6.045 -11.638 5.028 1.00 93.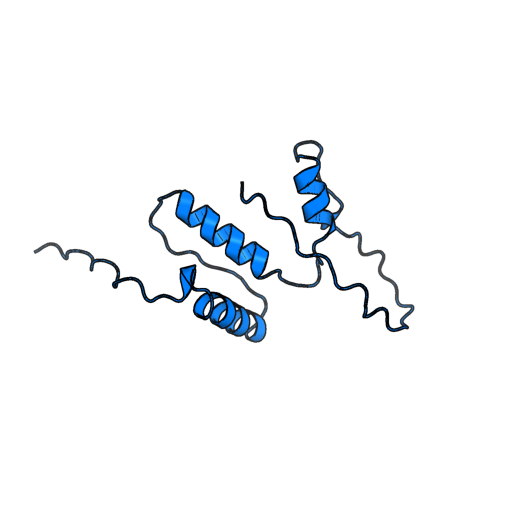00 89 LEU A C 1
ATOM 709 O O . LEU A 1 89 ? 5.581 -11.748 6.159 1.00 93.00 89 LEU A O 1
ATOM 713 N N . GLU A 1 90 ? 6.874 -12.554 4.519 1.00 91.00 90 GLU A N 1
ATOM 714 C CA . GLU A 1 90 ? 7.317 -13.753 5.254 1.00 91.00 90 GLU A CA 1
ATOM 715 C C . GLU A 1 90 ? 8.154 -13.416 6.496 1.00 91.00 90 GLU A C 1
ATOM 717 O O . GLU A 1 90 ? 8.092 -14.129 7.495 1.00 91.00 90 GLU A O 1
ATOM 722 N N . THR A 1 91 ? 8.951 -12.346 6.450 1.00 89.06 91 THR A N 1
ATOM 723 C CA . THR A 1 91 ? 9.732 -11.888 7.611 1.00 89.06 91 THR A CA 1
ATOM 724 C C . THR A 1 91 ? 8.900 -11.114 8.628 1.00 89.06 91 THR A C 1
ATOM 726 O O . THR A 1 91 ? 9.329 -10.933 9.768 1.00 89.06 91 THR A O 1
ATOM 729 N N . ASN A 1 92 ? 7.706 -10.664 8.242 1.00 87.75 92 ASN A N 1
ATOM 730 C CA . ASN A 1 92 ? 6.840 -9.892 9.112 1.00 87.75 92 ASN A CA 1
ATOM 731 C C . ASN A 1 92 ? 6.177 -10.805 10.159 1.00 87.75 92 ASN A C 1
ATOM 733 O O . ASN A 1 92 ? 5.506 -11.761 9.773 1.00 87.75 92 ASN A O 1
ATOM 737 N N . PRO A 1 93 ? 6.265 -10.518 11.470 1.00 86.88 93 PRO A N 1
ATOM 738 C CA . PRO A 1 93 ? 5.635 -11.349 12.500 1.00 86.88 93 PRO A CA 1
ATOM 739 C C . PRO A 1 93 ? 4.124 -11.548 12.305 1.00 86.88 93 PRO A C 1
ATOM 741 O O . PRO A 1 93 ? 3.589 -12.599 12.659 1.00 86.88 93 PRO A O 1
ATOM 744 N N . HIS A 1 94 ? 3.446 -10.554 11.724 1.00 87.00 94 HIS A N 1
ATOM 745 C CA . HIS A 1 94 ? 2.001 -10.569 11.504 1.00 87.00 94 HIS A CA 1
ATOM 746 C C . HIS A 1 94 ? 1.578 -11.488 10.349 1.00 87.00 94 HIS A C 1
ATOM 748 O O . HIS A 1 94 ? 0.566 -12.171 10.451 1.00 87.00 94 HIS A O 1
ATOM 754 N N . PHE A 1 95 ? 2.362 -11.536 9.266 1.00 87.00 95 PHE A N 1
ATOM 755 C CA . PHE A 1 95 ? 2.021 -12.283 8.044 1.00 87.00 95 PHE A CA 1
ATOM 756 C C . PHE A 1 95 ? 2.822 -13.582 7.863 1.00 87.00 95 PHE A C 1
ATOM 758 O O . PHE A 1 95 ? 2.350 -14.521 7.227 1.00 87.00 95 PHE A O 1
ATOM 765 N N . GLY A 1 96 ? 4.033 -13.647 8.413 1.00 81.62 96 GLY A N 1
ATOM 766 C CA . GLY A 1 96 ? 4.968 -14.761 8.282 1.00 81.62 96 GLY A CA 1
ATOM 767 C C . GLY A 1 96 ? 4.792 -15.869 9.315 1.00 81.62 96 GLY A C 1
ATOM 768 O O . GLY A 1 96 ? 5.277 -16.988 9.123 1.00 81.62 96 GLY A O 1
ATOM 769 N N . THR A 1 97 ? 4.078 -15.602 10.413 1.00 71.31 97 THR A N 1
ATOM 770 C CA . THR A 1 97 ? 3.708 -16.665 11.345 1.00 71.31 97 THR A CA 1
ATOM 771 C C . THR A 1 97 ? 2.704 -17.576 10.648 1.00 71.31 97 THR A C 1
ATOM 773 O O . THR A 1 97 ? 1.618 -17.157 10.258 1.00 71.31 97 THR A O 1
ATOM 776 N N . ARG A 1 98 ? 3.090 -18.842 10.433 1.00 59.81 98 ARG A N 1
ATOM 777 C CA . ARG A 1 98 ? 2.207 -19.870 9.869 1.00 59.81 98 ARG A CA 1
ATOM 778 C C . ARG A 1 98 ? 0.999 -20.037 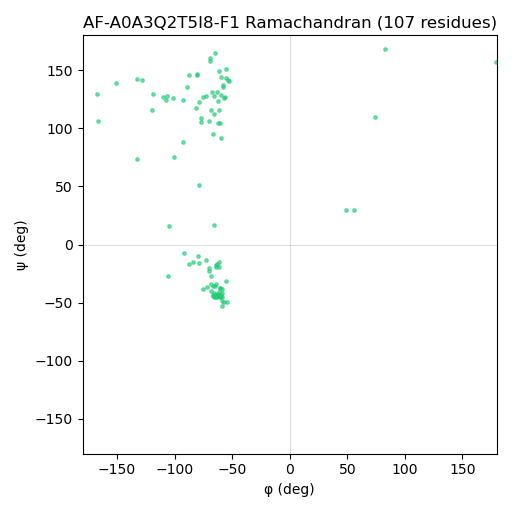10.791 1.00 59.81 98 ARG A C 1
ATOM 780 O O . ARG A 1 98 ? 1.038 -20.831 11.729 1.00 59.81 98 ARG A O 1
ATOM 787 N N . GLY A 1 99 ? -0.062 -19.284 10.521 1.00 59.38 99 GLY A N 1
ATOM 788 C CA . GLY A 1 99 ? -1.372 -19.538 11.091 1.00 59.38 99 GLY A CA 1
ATOM 789 C C . GLY A 1 99 ? -1.797 -20.975 10.772 1.00 59.38 99 GLY A C 1
ATOM 790 O O . GLY A 1 99 ? -1.351 -21.542 9.765 1.00 59.38 99 GLY A O 1
ATOM 791 N N . PRO A 1 100 ? -2.620 -21.602 11.631 1.00 56.41 100 PRO A N 1
ATOM 792 C CA . PRO A 1 100 ? -3.130 -22.936 11.362 1.00 56.41 100 PRO A CA 1
ATOM 793 C C . PRO A 1 100 ? -3.777 -22.964 9.969 1.00 56.41 100 PRO A C 1
ATOM 795 O O . PRO A 1 100 ? -4.413 -21.983 9.571 1.00 56.41 100 PRO A O 1
ATOM 798 N N . PRO A 1 101 ? -3.596 -24.057 9.206 1.00 56.62 101 PRO A N 1
ATOM 799 C CA . PRO A 1 101 ? -4.125 -24.149 7.855 1.00 56.62 101 PRO A CA 1
ATOM 800 C C . PRO A 1 101 ? -5.632 -23.854 7.862 1.00 56.62 101 PRO A C 1
ATOM 802 O O . PRO A 1 101 ? -6.325 -24.279 8.795 1.00 56.62 101 PRO A O 1
ATOM 805 N N . PRO A 1 102 ? -6.154 -23.146 6.843 1.00 64.31 102 PRO A N 1
ATOM 806 C CA . PRO A 1 102 ? -7.574 -22.846 6.770 1.00 64.31 102 PRO A CA 1
ATOM 807 C C . PRO A 1 102 ? -8.390 -24.147 6.835 1.00 64.31 102 PRO A C 1
ATOM 809 O O . PRO A 1 102 ? -7.958 -25.177 6.297 1.00 64.31 102 PRO A O 1
ATOM 812 N N . PRO A 1 103 ? -9.562 -24.137 7.497 1.00 65.25 103 PRO A N 1
ATOM 813 C CA . PRO A 1 103 ? -10.414 -25.314 7.572 1.00 65.25 103 PRO A CA 1
ATOM 814 C C . PRO A 1 103 ? -10.758 -25.772 6.154 1.00 65.25 103 PRO A C 1
ATOM 816 O O . PRO A 1 103 ? -11.229 -24.987 5.330 1.00 65.25 103 PRO A O 1
ATOM 819 N N . ARG A 1 104 ? -10.490 -27.050 5.857 1.00 73.38 104 ARG A N 1
ATOM 820 C CA . ARG A 1 104 ? -10.790 -27.624 4.540 1.00 73.38 104 ARG A CA 1
ATOM 821 C C . ARG A 1 104 ? -12.288 -27.461 4.255 1.00 73.38 104 ARG A C 1
ATOM 823 O O . ARG A 1 104 ? -13.091 -27.721 5.159 1.00 73.38 104 ARG A O 1
ATOM 830 N N . PRO A 1 105 ? -12.681 -27.072 3.030 1.00 71.31 105 PRO A N 1
ATOM 831 C CA . PRO A 1 105 ? -14.086 -27.044 2.655 1.00 71.31 105 PRO A CA 1
ATOM 832 C C . PRO A 1 105 ? -14.684 -28.437 2.873 1.00 71.31 105 PRO A C 1
ATOM 834 O O . PRO A 1 105 ? -14.129 -29.444 2.428 1.00 71.31 105 PRO A O 1
ATOM 837 N N . ARG A 1 106 ? -15.792 -28.502 3.620 1.00 71.56 106 ARG A N 1
ATOM 838 C CA . ARG A 1 106 ? -16.526 -29.750 3.844 1.00 71.56 106 ARG A CA 1
ATOM 839 C C . ARG A 1 106 ? -17.104 -30.185 2.501 1.00 71.56 106 ARG A C 1
ATOM 841 O O . ARG A 1 106 ? -17.979 -29.507 1.971 1.00 71.56 106 ARG A O 1
ATOM 848 N N . THR A 1 107 ? -16.618 -31.291 1.948 1.00 69.19 107 THR A N 1
ATOM 849 C CA . THR A 1 107 ? -17.263 -31.922 0.795 1.00 69.19 107 THR A CA 1
ATOM 850 C C . THR A 1 107 ? -18.636 -32.439 1.234 1.00 69.19 107 THR A C 1
ATOM 852 O O . THR A 1 107 ? -18.703 -33.142 2.251 1.00 69.19 107 THR A O 1
ATOM 855 N N . PRO A 1 108 ? -19.727 -32.101 0.525 1.00 71.44 108 PRO A N 1
ATOM 856 C CA . PRO A 1 108 ? -21.015 -32.749 0.739 1.00 71.44 108 PRO A CA 1
ATOM 857 C C . PRO A 1 108 ? -20.854 -34.261 0.520 1.00 71.44 108 PRO A C 1
ATOM 859 O O . PRO A 1 108 ? -20.147 -34.667 -0.404 1.00 71.44 108 PRO A O 1
ATOM 862 N N . ARG A 1 109 ? -21.437 -35.064 1.416 1.00 64.25 109 ARG A N 1
ATOM 863 C CA . ARG A 1 109 ? -21.539 -36.522 1.262 1.00 64.25 109 ARG A CA 1
ATOM 864 C C . ARG A 1 109 ? -22.586 -36.881 0.221 1.00 64.25 109 ARG A C 1
ATOM 866 O O . ARG A 1 109 ? -23.588 -36.136 0.150 1.00 64.25 109 ARG A O 1
#

Foldseek 3Di:
DLLDADDAPPPPDPDDDDDDDDPPPDCLCVDDPPDDPSSSNRSVRDDPVDDDLVVVVSVVVVVVVVVDDDDDDDDDPDDVVVVVSVVVQLPDPVRVPPDDPPDPPDDDD

Sequence (109 aa):
MTNFVPPPMDRKKKDKDEEGGDDDTNCNLICGPEYTVETKRSMAQINEKETSFELVEALLRYIETLKVAGAVLVFLPGWNLIYSMQRHLETNPHFGTRGPPPPRPRTPR

pLDDT: mean 81.44, std 15.54, range [39.81, 96.19]